Protein AF-A0A9P7FTG5-F1 (afdb_monomer_lite)

Structure (mmCIF, N/CA/C/O backbone):
data_AF-A0A9P7FTG5-F1
#
_entry.id   AF-A0A9P7FTG5-F1
#
loop_
_atom_site.group_PDB
_atom_site.id
_atom_site.type_symbol
_atom_site.label_atom_id
_atom_site.label_alt_id
_atom_site.label_comp_id
_atom_site.label_asym_id
_atom_site.label_entity_id
_atom_site.label_seq_id
_atom_site.pdbx_PDB_ins_code
_atom_site.Cartn_x
_atom_site.Cartn_y
_atom_site.Cartn_z
_atom_site.occupancy
_atom_site.B_iso_or_equiv
_atom_site.auth_seq_id
_atom_site.auth_comp_id
_atom_site.auth_asym_id
_atom_site.auth_atom_id
_atom_site.pdbx_PDB_model_num
ATOM 1 N N . MET A 1 1 ? 43.805 -15.899 -11.183 1.00 50.19 1 MET A N 1
ATOM 2 C CA . MET A 1 1 ? 42.412 -16.311 -10.896 1.00 50.19 1 MET A CA 1
ATOM 3 C C . MET A 1 1 ? 42.323 -16.786 -9.450 1.00 50.19 1 MET A C 1
ATOM 5 O O . MET A 1 1 ? 42.763 -17.887 -9.160 1.00 50.19 1 MET A O 1
ATOM 9 N N . ALA A 1 2 ? 41.828 -15.950 -8.533 1.00 47.34 2 ALA A N 1
ATOM 10 C CA . ALA A 1 2 ? 41.716 -16.282 -7.110 1.00 47.34 2 ALA A CA 1
ATOM 11 C C . ALA A 1 2 ? 40.237 -16.265 -6.695 1.00 47.34 2 ALA A C 1
ATOM 13 O O . ALA A 1 2 ? 39.580 -15.226 -6.742 1.00 47.34 2 ALA A O 1
ATOM 14 N N . ARG A 1 3 ? 39.700 -17.436 -6.341 1.00 54.03 3 ARG A N 1
ATOM 15 C CA . ARG A 1 3 ? 38.320 -17.608 -5.870 1.00 54.03 3 ARG A CA 1
ATOM 16 C C . ARG A 1 3 ? 38.239 -17.219 -4.391 1.00 54.03 3 ARG A C 1
ATOM 18 O O . ARG A 1 3 ? 38.890 -17.838 -3.556 1.00 54.03 3 ARG A O 1
ATOM 25 N N . ARG A 1 4 ? 37.431 -16.204 -4.068 1.00 57.97 4 ARG A N 1
ATOM 26 C CA . ARG A 1 4 ? 37.065 -15.847 -2.686 1.00 57.97 4 ARG A CA 1
ATOM 27 C C . ARG A 1 4 ? 36.055 -16.861 -2.117 1.00 57.97 4 ARG A C 1
ATOM 29 O O . ARG A 1 4 ? 35.096 -17.188 -2.819 1.00 57.97 4 ARG A O 1
ATOM 36 N N . PRO A 1 5 ? 36.208 -17.327 -0.865 1.00 60.03 5 PRO A N 1
ATOM 37 C CA . PRO A 1 5 ? 35.220 -18.185 -0.217 1.00 60.03 5 PRO A CA 1
ATOM 38 C C . PRO A 1 5 ? 34.004 -17.385 0.283 1.00 60.03 5 PRO A C 1
ATOM 40 O O . PRO A 1 5 ? 34.129 -16.264 0.778 1.00 60.03 5 PRO A O 1
ATOM 43 N N . LYS A 1 6 ? 32.813 -17.984 0.144 1.00 53.78 6 LYS A N 1
ATOM 44 C CA . LYS A 1 6 ? 31.526 -17.473 0.638 1.00 53.78 6 LYS A CA 1
ATOM 45 C C . LYS A 1 6 ? 31.436 -17.652 2.159 1.00 53.78 6 LYS A C 1
ATOM 47 O O . LYS A 1 6 ? 31.616 -18.758 2.659 1.00 53.78 6 LYS A O 1
ATOM 52 N N . ALA A 1 7 ? 31.106 -16.580 2.878 1.00 55.72 7 ALA A N 1
ATOM 53 C CA . ALA A 1 7 ? 30.791 -16.633 4.301 1.00 55.72 7 ALA A CA 1
ATOM 54 C C . ALA A 1 7 ? 29.388 -17.230 4.517 1.00 55.72 7 ALA A C 1
ATOM 56 O O . ALA A 1 7 ? 28.393 -16.710 4.009 1.00 55.72 7 ALA A O 1
ATOM 57 N N . ALA A 1 8 ? 29.321 -18.325 5.273 1.00 51.16 8 ALA A N 1
ATOM 58 C CA . ALA A 1 8 ? 28.084 -18.945 5.725 1.00 51.16 8 ALA A CA 1
ATOM 59 C C . ALA A 1 8 ? 27.446 -18.102 6.843 1.00 51.16 8 ALA A C 1
ATOM 61 O O . ALA A 1 8 ? 28.059 -17.849 7.882 1.00 51.16 8 ALA A O 1
ATOM 62 N N . LYS A 1 9 ? 26.203 -17.665 6.630 1.00 56.31 9 LYS A N 1
ATOM 63 C CA . LYS A 1 9 ? 25.402 -16.935 7.617 1.00 56.31 9 LYS A CA 1
ATOM 64 C C . LYS A 1 9 ? 24.766 -17.948 8.574 1.00 56.31 9 LYS A C 1
ATOM 66 O O . LYS A 1 9 ? 23.882 -18.701 8.180 1.00 56.31 9 LYS A O 1
ATOM 71 N N . LYS A 1 10 ? 25.249 -17.980 9.821 1.00 47.25 10 LYS A N 1
ATOM 72 C CA . LYS A 1 10 ? 24.669 -18.755 10.929 1.00 47.25 10 LYS A CA 1
ATOM 73 C C . LYS A 1 10 ? 23.210 -18.339 11.154 1.00 47.25 10 LYS A C 1
ATOM 75 O O . LYS A 1 10 ? 22.937 -17.165 11.396 1.00 47.25 10 LYS A O 1
ATOM 80 N N . ALA A 1 11 ? 22.302 -19.310 11.110 1.00 45.16 11 ALA A N 1
ATOM 81 C CA . ALA A 1 11 ? 20.957 -19.184 11.650 1.00 45.16 11 ALA A CA 1
ATOM 82 C C . ALA A 1 11 ? 21.037 -19.259 13.182 1.00 45.16 11 ALA A C 1
ATOM 84 O O . ALA A 1 11 ? 21.539 -20.238 13.733 1.00 45.16 11 ALA A O 1
ATOM 85 N N . ALA A 1 12 ? 20.586 -18.209 13.866 1.00 48.38 12 ALA A N 1
ATOM 86 C CA . ALA A 1 12 ? 20.369 -18.240 15.304 1.00 48.38 12 ALA A CA 1
ATOM 87 C C . ALA A 1 12 ? 18.995 -18.871 15.557 1.00 48.38 12 ALA A C 1
ATOM 89 O O . ALA A 1 12 ? 17.964 -18.268 15.265 1.00 48.38 12 ALA A O 1
ATOM 90 N N . ALA A 1 13 ? 18.999 -20.106 16.052 1.00 46.44 13 ALA A N 1
ATOM 91 C CA . ALA A 1 13 ? 17.826 -20.754 16.612 1.00 46.44 13 ALA A CA 1
ATOM 92 C C . ALA A 1 13 ? 17.512 -20.102 17.966 1.00 46.44 13 ALA A C 1
ATOM 94 O O . ALA A 1 13 ? 18.325 -20.150 18.889 1.00 46.44 13 ALA A O 1
ATOM 95 N N . THR A 1 14 ? 16.347 -19.467 18.081 1.00 44.12 14 THR A N 1
ATOM 96 C CA . THR A 1 14 ? 15.820 -19.002 19.365 1.00 44.12 14 THR A CA 1
ATOM 97 C C . THR A 1 14 ? 15.094 -20.164 20.029 1.00 44.12 14 THR A C 1
ATOM 99 O O . THR A 1 14 ? 13.983 -20.524 19.654 1.00 44.12 14 THR A O 1
ATOM 102 N N . THR A 1 15 ? 15.763 -20.767 21.006 1.00 40.81 15 THR A N 1
ATOM 103 C CA . THR A 1 15 ? 15.208 -21.755 21.929 1.00 40.81 15 THR A CA 1
ATOM 104 C C . THR A 1 15 ? 14.200 -21.070 22.851 1.00 40.81 15 THR A C 1
ATOM 106 O O . THR A 1 15 ? 14.580 -20.298 23.730 1.00 40.81 15 THR A O 1
ATOM 109 N N . THR A 1 16 ? 12.911 -21.343 22.661 1.00 46.81 16 THR A N 1
ATOM 110 C CA . THR A 1 16 ? 11.858 -20.984 23.617 1.00 46.81 16 THR A CA 1
ATOM 111 C C . THR A 1 16 ? 11.959 -21.912 24.826 1.00 46.81 16 THR A C 1
ATOM 113 O O . THR A 1 16 ? 11.689 -23.109 24.732 1.00 46.81 16 THR A O 1
ATOM 116 N N . ALA A 1 17 ? 12.381 -21.363 25.963 1.00 47.44 17 ALA A N 1
ATOM 117 C CA . ALA A 1 17 ? 12.357 -22.047 27.245 1.00 47.44 17 ALA A CA 1
ATOM 118 C C . ALA A 1 17 ? 10.898 -22.285 27.676 1.00 47.44 17 ALA A C 1
ATOM 120 O O . ALA A 1 17 ? 10.122 -21.345 27.826 1.00 47.44 17 ALA A O 1
ATOM 121 N N . SER A 1 18 ? 10.531 -23.556 27.856 1.00 51.91 18 SER A N 1
ATOM 122 C CA . SER A 1 18 ? 9.312 -23.956 28.562 1.00 51.91 18 SER A CA 1
ATOM 123 C C . SER A 1 18 ? 9.523 -23.749 30.057 1.00 51.91 18 SER A C 1
ATOM 125 O O . SER A 1 18 ? 10.182 -24.553 30.718 1.00 51.91 18 SER A O 1
ATOM 127 N N . GLU A 1 19 ? 8.970 -22.666 30.589 1.00 56.75 19 GLU A N 1
ATOM 128 C CA . GLU A 1 19 ? 8.893 -22.434 32.025 1.00 56.75 19 GLU A CA 1
ATOM 129 C C . GLU A 1 19 ? 7.747 -23.277 32.602 1.00 56.75 19 GLU A C 1
ATOM 131 O O . GLU A 1 19 ? 6.565 -23.032 32.365 1.00 56.75 19 GLU A O 1
ATOM 136 N N . LYS A 1 20 ? 8.116 -24.345 33.320 1.00 55.62 20 LYS A N 1
ATOM 137 C CA . LYS A 1 20 ? 7.197 -25.165 34.115 1.00 55.62 20 LYS A CA 1
ATOM 138 C C . LYS A 1 20 ? 6.632 -24.313 35.254 1.00 55.62 20 LYS A C 1
ATOM 140 O O . LYS A 1 20 ? 7.313 -24.090 36.252 1.00 55.62 20 LYS A O 1
ATOM 145 N N . LEU A 1 21 ? 5.369 -23.911 35.132 1.00 52.09 21 LEU A N 1
ATOM 146 C CA . LEU A 1 21 ? 4.575 -23.388 36.242 1.00 52.09 21 LEU A CA 1
ATOM 147 C C . LEU A 1 21 ? 4.398 -24.482 37.305 1.00 52.09 21 LEU A C 1
ATOM 149 O O . LEU A 1 21 ? 3.667 -25.457 37.128 1.00 52.09 21 LEU A O 1
ATOM 153 N N . LYS A 1 22 ? 5.114 -24.315 38.417 1.00 59.16 22 LYS A N 1
ATOM 154 C CA . LYS A 1 22 ? 4.933 -25.064 39.658 1.00 59.16 22 LYS A CA 1
ATOM 155 C C . LYS A 1 22 ? 3.663 -24.535 40.331 1.00 59.16 22 LYS A C 1
ATOM 157 O O . LYS A 1 22 ? 3.666 -23.442 40.882 1.00 59.16 22 LYS A O 1
ATOM 162 N N . VAL A 1 23 ? 2.579 -25.304 40.256 1.00 54.12 23 VAL A N 1
ATOM 163 C CA . VAL A 1 23 ? 1.335 -25.041 40.991 1.00 54.12 23 VAL A CA 1
ATOM 164 C C . VAL A 1 23 ? 1.586 -25.348 42.469 1.00 54.12 23 VAL A C 1
ATOM 166 O O . VAL A 1 23 ? 1.569 -26.505 42.883 1.00 54.12 23 VAL A O 1
ATOM 169 N N . THR A 1 24 ? 1.879 -24.322 43.265 1.00 54.03 24 THR A N 1
ATOM 170 C CA . THR A 1 24 ? 1.806 -24.383 44.730 1.00 54.03 24 THR A CA 1
ATOM 171 C C . THR A 1 24 ? 0.414 -23.936 45.152 1.00 54.03 24 THR A C 1
ATOM 173 O O . THR A 1 24 ? 0.057 -22.767 45.029 1.00 54.03 24 THR A O 1
ATOM 176 N N . SER A 1 25 ? -0.387 -24.906 45.588 1.00 51.91 25 SER A N 1
ATOM 177 C CA . SER A 1 25 ? -1.700 -24.698 46.191 1.00 51.91 25 SER A CA 1
ATOM 178 C C . SER A 1 25 ? -1.525 -24.248 47.640 1.00 51.91 25 SER A C 1
ATOM 180 O O . SER A 1 25 ? -1.560 -25.076 48.546 1.00 51.91 25 SER A O 1
ATOM 182 N N . ASP A 1 26 ? -1.371 -22.945 47.850 1.00 54.16 26 ASP A N 1
ATOM 183 C CA . ASP A 1 26 ? -1.678 -22.317 49.133 1.00 54.16 26 ASP A CA 1
ATOM 184 C C . ASP A 1 26 ? -3.101 -21.759 49.040 1.00 54.16 26 ASP A C 1
ATOM 186 O O . ASP A 1 26 ? -3.382 -20.874 48.235 1.00 54.16 26 ASP A O 1
ATOM 190 N N . HIS A 1 27 ? -4.022 -22.341 49.808 1.00 57.03 27 HIS A N 1
ATOM 191 C CA . HIS A 1 27 ? -5.381 -21.831 49.991 1.00 57.03 27 HIS A CA 1
ATOM 192 C C . HIS A 1 27 ? -5.356 -20.713 51.046 1.00 57.03 27 HIS A C 1
ATOM 194 O O . HIS A 1 27 ? -5.205 -21.021 52.231 1.00 57.03 27 HIS A O 1
ATOM 200 N N . PRO A 1 28 ? -5.534 -19.430 50.683 1.00 62.34 28 PRO A N 1
ATOM 201 C CA . PRO A 1 28 ? -5.902 -18.417 51.657 1.00 62.34 28 PRO A CA 1
ATOM 202 C C . PRO A 1 28 ? -7.378 -18.572 52.043 1.00 62.34 28 PRO A C 1
ATOM 204 O O . PRO A 1 28 ? -8.230 -18.926 51.226 1.00 62.34 28 PRO A O 1
ATOM 207 N N . ALA A 1 29 ? -7.655 -18.311 53.319 1.00 64.69 29 ALA A N 1
ATOM 208 C CA . ALA A 1 29 ? -8.978 -18.327 53.923 1.00 64.69 29 ALA A CA 1
ATOM 209 C C . ALA A 1 29 ? -10.008 -17.534 53.099 1.00 64.69 29 ALA A C 1
ATOM 211 O O . ALA A 1 29 ? -9.716 -16.456 52.585 1.00 64.69 29 ALA A O 1
ATOM 212 N N . THR A 1 30 ? -11.222 -18.081 53.018 1.00 59.22 30 THR A N 1
ATOM 213 C CA . THR A 1 30 ? -12.405 -17.481 52.391 1.00 59.22 30 THR A CA 1
ATOM 214 C C . THR A 1 30 ? -12.605 -16.029 52.842 1.00 59.22 30 THR A C 1
ATOM 216 O O . THR A 1 30 ? -12.903 -15.815 54.022 1.00 59.22 30 THR A O 1
ATOM 219 N N . PRO A 1 31 ? -12.481 -15.033 51.944 1.00 66.19 31 PRO A N 1
ATOM 220 C CA . PRO A 1 31 ? -12.933 -13.684 52.233 1.00 66.19 31 PRO A CA 1
ATOM 221 C C . PRO A 1 31 ? -14.463 -13.672 52.308 1.00 66.19 31 PRO A C 1
ATOM 223 O O . PRO A 1 31 ? -15.153 -14.335 51.532 1.00 66.19 31 PRO A O 1
ATOM 226 N N . VAL A 1 32 ? -14.978 -12.930 53.285 1.00 63.31 32 VAL A N 1
ATOM 227 C CA . VAL A 1 32 ? -16.403 -12.663 53.489 1.00 63.31 32 VAL A CA 1
ATOM 228 C C . VAL A 1 32 ? -16.973 -12.085 52.193 1.00 63.31 32 VAL A C 1
ATOM 230 O O . VAL A 1 32 ? -16.504 -11.057 51.711 1.00 63.31 32 VAL A O 1
ATOM 233 N N . VAL A 1 33 ? -17.944 -12.787 51.608 1.00 62.38 33 VAL A N 1
ATOM 234 C CA . VAL A 1 33 ? -18.644 -12.375 50.388 1.00 62.38 33 VAL A CA 1
ATOM 235 C C . VAL A 1 33 ? -19.523 -11.180 50.743 1.00 62.38 33 VAL A C 1
ATOM 237 O O . VAL A 1 33 ? -20.633 -11.330 51.246 1.00 62.38 33 VAL A O 1
ATOM 240 N N . GLU A 1 34 ? -18.990 -9.982 50.535 1.00 68.12 34 GLU A N 1
ATOM 241 C CA . GLU A 1 34 ? -19.774 -8.757 50.483 1.00 68.12 34 GLU A CA 1
ATOM 242 C C . GLU A 1 34 ? -20.661 -8.845 49.234 1.00 68.12 34 GLU A C 1
ATOM 244 O O . GLU A 1 34 ? -20.169 -8.891 48.104 1.00 68.12 34 GLU A O 1
ATOM 249 N N . THR A 1 35 ? -21.973 -8.981 49.440 1.00 67.81 35 THR A N 1
ATOM 250 C CA . THR A 1 35 ? -22.980 -9.057 48.374 1.00 67.81 35 THR A CA 1
ATOM 251 C C . THR A 1 35 ? -23.068 -7.702 47.674 1.00 67.81 35 THR A C 1
ATOM 253 O O . THR A 1 35 ? -23.926 -6.881 47.984 1.00 67.81 35 THR A O 1
ATOM 256 N N . VAL A 1 36 ? -22.142 -7.449 46.750 1.00 73.00 36 VAL A N 1
ATOM 257 C CA . VAL A 1 36 ? -22.192 -6.304 45.842 1.00 73.00 36 VAL A CA 1
ATOM 258 C C . VAL A 1 36 ? -23.260 -6.601 44.792 1.00 73.00 36 VAL A C 1
ATOM 260 O O . VAL A 1 36 ? -23.158 -7.569 44.038 1.00 73.00 36 VAL A O 1
ATOM 263 N N . GLU A 1 37 ? -24.313 -5.789 44.786 1.00 73.00 37 GLU A N 1
ATOM 264 C CA . GLU A 1 37 ? -25.403 -5.838 43.812 1.00 73.00 37 GLU A CA 1
ATOM 265 C C . GLU A 1 37 ? -24.834 -5.789 42.374 1.00 73.00 37 GLU A C 1
ATOM 267 O O . GLU A 1 37 ? -24.000 -4.925 42.077 1.00 73.00 37 GLU A O 1
ATOM 272 N N . PRO A 1 38 ? -25.204 -6.726 41.477 1.00 75.56 38 PRO A N 1
ATOM 273 C CA . PRO A 1 38 ? -24.602 -6.808 40.153 1.00 75.56 38 PRO A CA 1
ATOM 274 C C . PRO A 1 38 ? -25.000 -5.591 39.318 1.00 75.56 38 PRO A C 1
ATOM 276 O O . PRO A 1 38 ? -26.183 -5.299 39.144 1.00 75.56 38 PRO A O 1
ATOM 279 N N . ALA A 1 39 ? -24.000 -4.891 38.779 1.00 77.88 39 ALA A N 1
ATOM 280 C CA . ALA A 1 39 ? -24.226 -3.759 37.892 1.00 77.88 39 ALA A CA 1
ATOM 281 C C . ALA A 1 39 ? -25.156 -4.153 36.722 1.00 77.88 39 ALA A C 1
ATOM 283 O O . ALA A 1 39 ? -25.048 -5.271 36.202 1.00 77.88 39 ALA A O 1
ATOM 284 N N . PRO A 1 40 ? -26.058 -3.254 36.286 1.00 83.94 40 PRO A N 1
ATOM 285 C CA . PRO A 1 40 ? -26.976 -3.539 35.193 1.00 83.94 40 PRO A CA 1
ATOM 286 C C . PRO A 1 40 ? -26.203 -3.889 33.918 1.00 83.94 40 PRO A C 1
ATOM 288 O O . PRO A 1 40 ? -25.212 -3.241 33.572 1.00 83.94 40 PRO A O 1
ATOM 291 N N . ALA A 1 41 ? -26.668 -4.927 33.218 1.00 86.69 41 ALA A N 1
ATOM 292 C CA . ALA A 1 41 ? -26.043 -5.382 31.984 1.00 86.69 41 ALA A CA 1
ATOM 293 C C . ALA A 1 41 ? -26.044 -4.262 30.923 1.00 86.69 41 ALA A C 1
ATOM 295 O O . ALA A 1 41 ? -27.035 -3.534 30.797 1.00 86.69 41 ALA A O 1
ATOM 296 N N . PRO A 1 42 ? -24.962 -4.121 30.139 1.00 86.88 42 PRO A N 1
ATOM 297 C CA . PRO A 1 42 ? -24.889 -3.104 29.104 1.00 86.88 42 PRO A CA 1
ATOM 298 C C . PRO A 1 42 ? -25.938 -3.358 28.019 1.00 86.88 42 PRO A C 1
ATOM 300 O O . PRO A 1 42 ? -26.159 -4.484 27.571 1.00 86.88 42 PRO A O 1
ATOM 303 N N . THR A 1 43 ? -26.572 -2.283 27.569 1.00 93.44 43 THR A N 1
ATOM 304 C CA . THR A 1 43 ? -27.518 -2.315 26.449 1.00 93.44 43 THR A CA 1
ATOM 305 C C . THR A 1 43 ? -26.792 -2.530 25.117 1.00 93.44 43 THR A C 1
ATOM 307 O O . THR A 1 43 ? -25.616 -2.193 24.965 1.00 93.44 43 THR A O 1
ATOM 310 N N . ALA A 1 44 ? -27.502 -3.034 24.102 1.00 92.56 44 ALA A N 1
ATOM 311 C CA . ALA A 1 44 ? -26.933 -3.248 22.767 1.00 92.56 44 ALA A CA 1
ATOM 312 C C . ALA A 1 44 ? -26.344 -1.962 22.150 1.00 92.56 44 ALA A C 1
ATOM 314 O O . ALA A 1 44 ? -25.288 -2.003 21.523 1.00 92.56 44 ALA A O 1
ATOM 315 N N . ALA A 1 45 ? -26.983 -0.809 22.381 1.00 93.00 45 ALA A N 1
ATOM 316 C CA . ALA A 1 45 ? -26.484 0.487 21.924 1.00 93.00 45 ALA A CA 1
ATOM 317 C C . ALA A 1 45 ? -25.155 0.873 22.601 1.00 93.00 45 ALA A C 1
ATOM 319 O O . ALA A 1 45 ? -24.247 1.373 21.937 1.00 93.00 45 ALA A O 1
ATOM 320 N N . GLN A 1 46 ? -25.010 0.594 23.902 1.00 91.88 46 GLN A N 1
ATOM 321 C CA . GLN A 1 46 ? -23.760 0.835 24.631 1.00 91.88 46 GLN A CA 1
ATOM 322 C C . GLN A 1 46 ? -22.630 -0.063 24.120 1.00 91.88 46 GLN A C 1
ATOM 324 O O . GLN A 1 46 ? -21.528 0.429 23.887 1.00 91.88 46 GLN A O 1
ATOM 329 N N . LEU A 1 47 ? -22.908 -1.349 23.877 1.00 90.88 47 LEU A N 1
ATOM 330 C CA . LEU A 1 47 ? -21.927 -2.276 23.305 1.00 90.88 47 LEU A CA 1
ATOM 331 C C . LEU A 1 47 ? -21.483 -1.843 21.902 1.00 90.88 47 LEU A C 1
ATOM 333 O O . LEU A 1 47 ? -20.290 -1.866 21.603 1.00 90.88 47 LEU A O 1
ATOM 337 N N . LEU A 1 48 ? -22.420 -1.397 21.059 1.00 88.81 48 LEU A N 1
ATOM 338 C CA . LEU A 1 48 ? -22.105 -0.900 19.720 1.00 88.81 48 LEU A CA 1
ATOM 339 C C . LEU A 1 48 ? -21.224 0.356 19.780 1.00 88.81 48 LEU A C 1
ATOM 341 O O . LEU A 1 48 ? -20.192 0.412 19.114 1.00 88.81 48 LEU A O 1
ATOM 345 N N . SER A 1 49 ? -21.583 1.327 20.624 1.00 89.62 49 SER A N 1
ATOM 346 C CA . SER A 1 49 ? -20.781 2.539 20.828 1.00 89.62 49 SER A CA 1
ATOM 347 C C . SER A 1 49 ? -19.378 2.212 21.350 1.00 89.62 49 SER A C 1
ATOM 349 O O . SER A 1 49 ? -18.398 2.807 20.906 1.00 89.62 49 SER A O 1
ATOM 351 N N . GLN A 1 50 ? -19.255 1.263 22.280 1.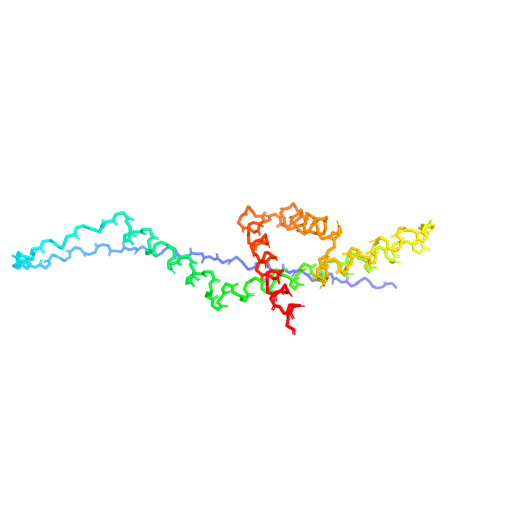00 88.75 50 GLN A N 1
ATOM 352 C CA . GLN A 1 50 ? -17.965 0.859 22.838 1.00 88.75 50 GLN A CA 1
ATOM 353 C C . GLN A 1 50 ? -17.105 0.118 21.801 1.00 88.75 50 GLN A C 1
ATOM 355 O O . GLN A 1 50 ? -15.895 0.340 21.718 1.00 88.75 50 GLN A O 1
ATOM 360 N N . SER A 1 51 ? -17.722 -0.713 20.958 1.00 88.25 51 SER A N 1
ATOM 361 C CA . SER A 1 51 ? -17.054 -1.377 19.834 1.00 88.25 51 SER A CA 1
ATOM 362 C C . SER A 1 51 ? -16.529 -0.372 18.802 1.00 88.25 51 SER A C 1
ATOM 364 O O . SER A 1 51 ? -15.380 -0.477 18.371 1.00 88.25 51 SER A O 1
ATOM 366 N N . GLN A 1 52 ? -17.317 0.649 18.457 1.00 80.69 52 GLN A N 1
ATOM 367 C CA . GLN A 1 52 ? -16.881 1.712 17.546 1.00 80.69 52 GLN A CA 1
ATOM 368 C C . GLN A 1 52 ? -15.704 2.504 18.126 1.00 80.69 52 GLN A C 1
ATOM 370 O O . GLN A 1 52 ? -14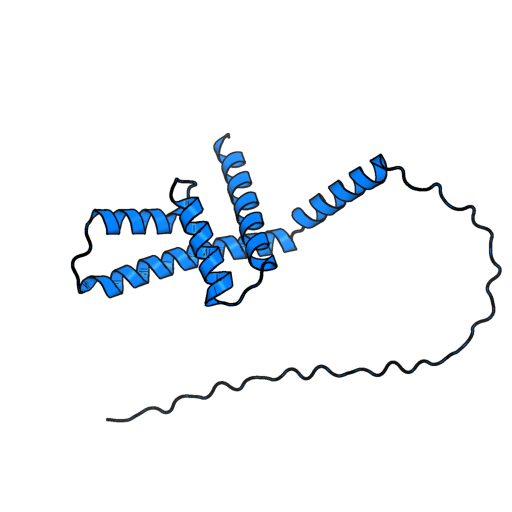.684 2.660 17.461 1.00 80.69 52 GLN A O 1
ATOM 375 N N . GLN A 1 53 ? -15.788 2.924 19.392 1.00 79.88 53 GLN A N 1
ATOM 376 C CA . GLN A 1 53 ? -14.709 3.669 20.050 1.00 79.88 53 GLN A CA 1
ATOM 377 C C . GLN A 1 53 ? -13.409 2.869 20.146 1.00 79.88 53 GLN A C 1
ATOM 379 O O . GLN A 1 53 ? -12.330 3.411 19.918 1.00 79.88 53 GLN A O 1
ATOM 384 N N . THR A 1 54 ? -13.494 1.581 20.479 1.00 82.00 54 THR A N 1
ATOM 385 C CA . THR A 1 54 ? -12.312 0.710 20.562 1.00 82.00 54 THR A CA 1
ATOM 386 C C . THR A 1 54 ? -11.700 0.457 19.188 1.00 82.00 54 THR A C 1
ATOM 388 O O . THR A 1 54 ? -10.475 0.486 19.062 1.00 82.00 54 THR A O 1
ATOM 391 N N . THR A 1 55 ? -12.527 0.297 18.153 1.00 72.50 55 THR A N 1
ATOM 392 C CA . THR A 1 55 ? -12.072 0.177 16.760 1.00 72.50 55 THR A CA 1
ATOM 393 C C . THR A 1 55 ? -11.365 1.451 16.304 1.00 72.50 55 THR A C 1
ATOM 395 O O . THR A 1 55 ? -10.237 1.381 15.815 1.00 72.50 55 THR A O 1
ATOM 398 N N . ASP A 1 56 ? -11.960 2.618 16.549 1.00 71.00 56 ASP A N 1
ATOM 399 C CA . ASP A 1 56 ? -11.375 3.917 16.220 1.00 71.00 56 ASP A CA 1
ATOM 400 C C . ASP A 1 56 ? -10.079 4.178 16.984 1.00 71.00 56 ASP A C 1
ATOM 402 O O . ASP A 1 56 ? -9.099 4.649 16.406 1.00 71.00 56 ASP A O 1
ATOM 406 N N . ALA A 1 57 ? -10.044 3.864 18.280 1.00 74.88 57 ALA A N 1
ATOM 407 C CA . ALA A 1 57 ? -8.852 4.014 19.105 1.00 74.88 57 ALA A CA 1
ATOM 408 C C . ALA A 1 57 ? -7.720 3.099 18.620 1.00 74.88 57 ALA A C 1
ATOM 410 O O . ALA A 1 57 ? -6.569 3.532 18.535 1.00 74.88 57 ALA A O 1
ATOM 411 N N . TRP A 1 58 ? -8.038 1.854 18.254 1.00 73.62 58 TRP A N 1
ATOM 412 C CA . TRP A 1 58 ? -7.071 0.902 17.708 1.00 73.62 58 TRP A CA 1
ATOM 413 C C . TRP A 1 58 ? -6.556 1.335 16.329 1.00 73.62 58 TRP A C 1
ATOM 415 O O . TRP A 1 58 ? -5.348 1.294 16.072 1.00 73.62 58 TRP A O 1
ATOM 425 N N . TYR A 1 59 ? -7.452 1.826 15.471 1.00 63.75 59 TYR A N 1
ATOM 426 C CA . TYR A 1 59 ? -7.124 2.337 14.142 1.00 63.75 59 TYR A CA 1
ATOM 427 C C . TYR A 1 59 ? -6.259 3.604 14.214 1.00 63.75 59 TYR A C 1
ATOM 429 O O . TYR A 1 59 ? -5.251 3.725 13.518 1.00 63.75 59 TYR A O 1
ATOM 437 N N . LYS A 1 60 ? -6.588 4.530 15.123 1.00 68.50 60 LYS A N 1
ATOM 438 C CA . LYS A 1 60 ? -5.868 5.801 15.317 1.00 68.50 60 LYS A CA 1
ATOM 439 C C . LYS A 1 60 ? -4.609 5.665 16.174 1.00 68.50 60 LYS A C 1
ATOM 441 O O . LYS A 1 60 ? -3.852 6.638 16.276 1.00 68.50 60 LYS A O 1
ATOM 446 N N . ALA A 1 61 ? -4.351 4.496 16.761 1.00 77.31 61 ALA A N 1
ATOM 447 C CA . ALA A 1 61 ? -3.183 4.268 17.599 1.00 77.31 61 ALA A CA 1
ATOM 448 C C . ALA A 1 61 ? -1.881 4.581 16.839 1.00 77.31 61 ALA A C 1
ATOM 450 O O . ALA A 1 61 ? -1.667 4.161 15.699 1.00 77.31 61 ALA A O 1
ATOM 451 N N . VAL A 1 62 ? -0.960 5.288 17.501 1.00 70.56 62 VAL A N 1
ATOM 452 C CA . VAL A 1 62 ? 0.327 5.737 16.926 1.00 70.56 62 VAL A CA 1
ATOM 453 C C . VAL A 1 62 ? 1.129 4.573 16.329 1.00 70.56 62 VAL A C 1
ATOM 455 O O . VAL A 1 62 ? 1.772 4.708 15.286 1.00 70.56 62 VAL A O 1
ATOM 458 N N . ARG A 1 63 ? 1.059 3.396 16.963 1.00 72.25 63 ARG A N 1
ATOM 459 C CA . ARG A 1 63 ? 1.719 2.173 16.491 1.00 72.25 63 ARG A CA 1
ATOM 460 C C . ARG A 1 63 ? 1.141 1.678 15.161 1.00 72.25 63 ARG A C 1
ATOM 462 O O . ARG A 1 63 ? 1.918 1.305 14.282 1.00 72.25 63 ARG A O 1
ATOM 469 N N . THR A 1 64 ? -0.179 1.711 15.001 1.00 77.00 64 THR A N 1
ATOM 470 C CA . THR A 1 64 ? -0.881 1.328 13.767 1.00 77.00 64 THR A CA 1
ATOM 471 C C . THR A 1 64 ? -0.520 2.285 12.634 1.00 77.00 64 THR A C 1
ATOM 473 O O . THR A 1 64 ? -0.083 1.835 11.577 1.00 77.00 64 THR A O 1
ATOM 476 N N . LYS A 1 65 ? -0.516 3.600 12.902 1.00 78.81 65 LYS A N 1
ATOM 477 C CA . LYS A 1 65 ? -0.064 4.629 11.945 1.00 78.81 65 LYS A CA 1
ATOM 478 C C . LYS A 1 65 ? 1.367 4.391 11.453 1.00 78.81 65 LYS A C 1
ATOM 480 O O . LYS A 1 65 ? 1.637 4.490 10.258 1.00 78.81 65 LYS A O 1
ATOM 485 N N . LYS A 1 66 ? 2.290 4.024 12.353 1.00 85.50 66 LYS A N 1
ATOM 486 C CA . LYS A 1 66 ? 3.671 3.667 11.977 1.00 85.50 66 LYS A CA 1
ATOM 487 C C . LYS A 1 66 ? 3.718 2.411 11.099 1.00 85.50 66 LYS A C 1
ATOM 489 O O . LYS A 1 66 ? 4.481 2.374 10.137 1.00 85.50 66 LYS A O 1
ATOM 494 N N . GLY A 1 67 ? 2.913 1.397 11.419 1.00 86.56 67 GLY A N 1
ATOM 495 C CA . GLY A 1 67 ? 2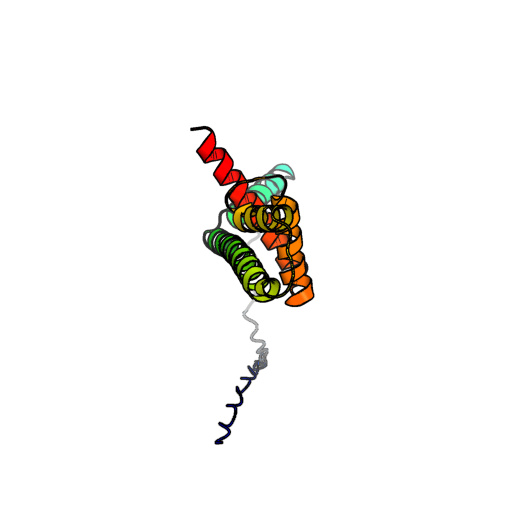.781 0.182 10.611 1.00 86.56 67 GLY A CA 1
ATOM 496 C C . GLY A 1 67 ? 2.267 0.474 9.199 1.00 86.56 67 GLY A C 1
ATOM 497 O O . GLY A 1 67 ? 2.871 0.030 8.226 1.00 86.56 67 GLY A O 1
ATOM 498 N N . TYR A 1 68 ? 1.220 1.289 9.081 1.00 91.75 68 TYR A N 1
ATOM 499 C CA . TYR A 1 68 ? 0.642 1.683 7.794 1.00 91.75 68 TYR A CA 1
ATOM 500 C C . TYR A 1 68 ? 1.626 2.485 6.947 1.00 91.75 68 TYR A C 1
ATOM 502 O O . TYR A 1 68 ? 1.864 2.145 5.788 1.00 91.75 68 TYR A O 1
ATOM 510 N N . ALA A 1 69 ? 2.306 3.464 7.550 1.00 88.88 69 ALA A N 1
ATOM 511 C CA . ALA A 1 69 ? 3.355 4.217 6.870 1.00 88.88 69 ALA A CA 1
ATOM 512 C C . ALA A 1 69 ? 4.473 3.303 6.336 1.00 88.88 69 ALA A C 1
ATOM 514 O O . ALA A 1 69 ? 5.016 3.554 5.260 1.00 88.88 69 ALA A O 1
ATOM 515 N N . ASN A 1 70 ? 4.814 2.228 7.055 1.00 93.56 70 ASN A N 1
ATOM 516 C CA . ASN A 1 70 ? 5.796 1.254 6.584 1.00 93.56 70 ASN A CA 1
ATOM 517 C C . ASN A 1 70 ? 5.287 0.442 5.386 1.00 93.56 70 ASN A C 1
ATOM 519 O O . ASN A 1 70 ? 6.068 0.220 4.461 1.00 93.56 70 ASN A O 1
ATOM 523 N N . TYR A 1 71 ? 4.012 0.034 5.364 1.00 94.75 71 TYR A N 1
ATOM 524 C CA . TYR A 1 71 ? 3.432 -0.644 4.199 1.00 94.75 71 TYR A CA 1
ATOM 525 C C . TYR A 1 71 ? 3.496 0.242 2.956 1.00 94.75 71 TYR A C 1
ATOM 527 O O . TYR A 1 71 ? 4.046 -0.194 1.945 1.00 94.75 71 TYR A O 1
ATOM 535 N N . VAL A 1 72 ? 3.065 1.503 3.062 1.00 94.44 72 VAL A N 1
ATOM 536 C CA . VAL A 1 72 ? 3.107 2.464 1.949 1.00 94.44 72 VAL A CA 1
ATOM 537 C C . VAL A 1 72 ? 4.540 2.694 1.464 1.00 94.44 72 VAL A C 1
ATOM 539 O O . VAL A 1 72 ? 4.821 2.563 0.274 1.00 94.44 72 VAL A O 1
ATOM 542 N N . LYS A 1 73 ? 5.487 2.953 2.379 1.00 94.81 73 LYS A N 1
ATOM 543 C CA . LYS A 1 73 ? 6.911 3.119 2.034 1.00 94.81 73 LYS A CA 1
ATOM 544 C C . LYS A 1 73 ? 7.486 1.885 1.342 1.00 94.81 73 LYS A C 1
ATOM 546 O O . LYS A 1 73 ? 8.207 2.017 0.357 1.00 94.81 73 LYS A O 1
ATOM 551 N N . SER A 1 74 ? 7.170 0.692 1.847 1.00 94.75 74 SER A N 1
ATOM 552 C CA . SER A 1 74 ? 7.637 -0.559 1.249 1.00 94.75 74 SER A CA 1
ATOM 553 C C . SER A 1 74 ? 7.042 -0.796 -0.138 1.00 94.75 74 SER A C 1
ATOM 555 O O . SER A 1 74 ? 7.756 -1.266 -1.017 1.00 94.75 74 SER A O 1
ATOM 557 N N . GLY A 1 75 ? 5.779 -0.411 -0.349 1.00 95.12 75 GLY A N 1
ATOM 558 C CA . GLY A 1 75 ? 5.113 -0.478 -1.644 1.00 95.12 75 GLY A CA 1
ATOM 559 C C . GLY A 1 75 ? 5.758 0.443 -2.671 1.00 95.12 75 GLY A C 1
ATOM 560 O O . GLY A 1 75 ? 6.123 -0.012 -3.748 1.00 95.12 75 GLY A O 1
ATOM 561 N N . LYS A 1 76 ? 5.987 1.713 -2.314 1.00 94.94 76 LYS A N 1
ATOM 562 C CA . LYS A 1 76 ? 6.673 2.678 -3.192 1.00 94.94 76 LYS A CA 1
ATOM 563 C C . LYS A 1 76 ? 8.068 2.195 -3.580 1.00 94.94 76 LYS A C 1
ATOM 565 O O . LYS A 1 76 ? 8.430 2.214 -4.751 1.00 94.94 76 LYS A O 1
ATOM 570 N N . LYS A 1 77 ? 8.826 1.702 -2.597 1.00 94.69 77 LYS A N 1
ATOM 571 C CA . LYS A 1 77 ? 10.162 1.152 -2.829 1.00 94.69 77 LYS A CA 1
ATOM 572 C C . LYS A 1 77 ? 10.133 -0.050 -3.780 1.00 94.69 77 LYS A C 1
ATOM 574 O O . LYS A 1 77 ? 10.964 -0.113 -4.676 1.00 94.69 77 LYS A O 1
ATOM 579 N N . LEU A 1 78 ? 9.176 -0.966 -3.610 1.00 94.88 78 LEU A N 1
ATOM 580 C CA . LEU A 1 78 ? 9.024 -2.131 -4.486 1.00 94.88 78 LEU A CA 1
ATOM 581 C C . LEU A 1 78 ? 8.829 -1.716 -5.950 1.00 94.88 78 LEU A C 1
ATOM 583 O O . LEU A 1 78 ? 9.508 -2.248 -6.821 1.00 94.88 78 LEU A O 1
ATOM 587 N N . LEU A 1 79 ? 7.929 -0.766 -6.219 1.00 93.56 79 LEU A N 1
ATOM 588 C CA . LEU A 1 79 ? 7.639 -0.319 -7.586 1.00 93.56 79 LEU A CA 1
ATOM 589 C C . LEU A 1 79 ? 8.840 0.390 -8.224 1.00 93.56 79 LEU A C 1
ATOM 591 O O . LEU A 1 79 ? 9.143 0.162 -9.391 1.00 93.56 79 LEU A O 1
ATOM 595 N N . GLN A 1 80 ? 9.574 1.189 -7.445 1.00 91.19 80 GLN A N 1
ATOM 596 C CA . GLN A 1 80 ? 10.813 1.822 -7.901 1.00 91.19 80 GLN A CA 1
ATOM 597 C C . GLN A 1 80 ? 11.901 0.794 -8.237 1.00 91.19 80 GLN A C 1
ATOM 599 O O . GLN A 1 80 ? 12.540 0.900 -9.281 1.00 91.19 80 GLN A O 1
ATOM 604 N N . GLU A 1 81 ? 12.104 -0.210 -7.378 1.00 91.12 81 GLU A N 1
ATOM 605 C CA . GLU A 1 81 ? 13.063 -1.294 -7.623 1.00 91.12 81 GLU A CA 1
ATOM 606 C C . GLU A 1 81 ? 12.664 -2.134 -8.840 1.00 91.12 81 GLU A C 1
ATOM 608 O O . GLU A 1 81 ? 13.524 -2.501 -9.641 1.00 91.12 81 GLU A O 1
ATOM 613 N N . TRP A 1 82 ? 11.369 -2.403 -9.011 1.00 88.75 82 TRP A N 1
ATOM 614 C CA . TRP A 1 82 ? 10.864 -3.147 -10.160 1.00 88.75 82 TRP A CA 1
ATOM 615 C C . TRP A 1 82 ? 11.094 -2.395 -11.474 1.00 88.75 82 TRP A C 1
ATOM 617 O O . TRP A 1 82 ? 11.646 -2.969 -12.412 1.00 88.75 82 TRP A O 1
ATOM 627 N N . ASN A 1 83 ? 10.788 -1.096 -11.510 1.00 87.00 83 ASN A N 1
ATOM 628 C CA . ASN A 1 83 ? 11.067 -0.246 -12.667 1.00 87.00 83 ASN A CA 1
ATOM 629 C C . ASN A 1 83 ? 12.560 -0.131 -12.974 1.00 87.00 83 ASN A C 1
ATOM 631 O O . ASN A 1 83 ? 12.957 -0.171 -14.138 1.00 87.00 83 ASN A O 1
ATOM 635 N N . ALA A 1 84 ? 13.399 0.003 -11.944 1.00 86.38 84 ALA A N 1
ATOM 636 C CA . ALA A 1 84 ? 14.844 0.063 -12.125 1.00 86.38 84 ALA A CA 1
ATOM 637 C C . ALA A 1 84 ? 15.394 -1.241 -12.721 1.00 86.38 84 ALA A C 1
ATOM 639 O O . ALA A 1 84 ? 16.243 -1.187 -13.607 1.00 86.38 84 ALA A O 1
ATOM 640 N N . LYS A 1 85 ? 14.885 -2.395 -12.272 1.00 84.38 85 LYS A N 1
ATOM 641 C CA . LYS A 1 85 ? 15.312 -3.708 -12.764 1.00 84.38 85 LYS A CA 1
ATOM 642 C C . LYS A 1 85 ? 14.925 -3.943 -14.228 1.00 84.38 85 LYS A C 1
ATOM 644 O O . LYS A 1 85 ? 15.752 -4.413 -14.999 1.00 84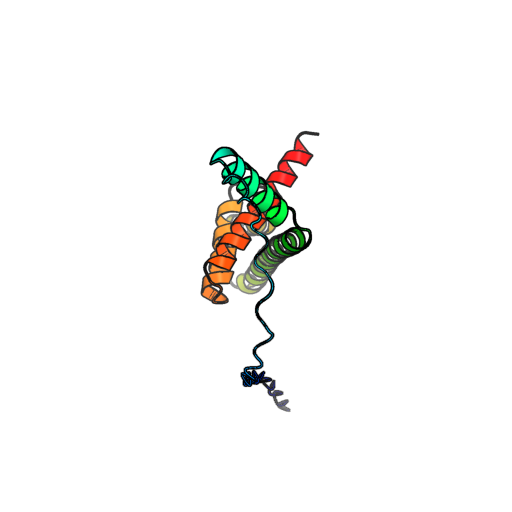.38 85 LYS A O 1
ATOM 649 N N . GLN A 1 86 ? 13.712 -3.567 -14.631 1.00 76.75 86 GLN A N 1
ATOM 650 C CA . GLN A 1 86 ? 13.300 -3.709 -16.034 1.00 76.75 86 GLN A CA 1
ATOM 651 C C . GLN A 1 86 ? 14.155 -2.844 -16.965 1.00 76.75 86 GLN A C 1
ATOM 653 O O . GLN A 1 86 ? 14.594 -3.308 -18.007 1.00 76.75 86 GLN A O 1
ATOM 658 N N . ARG A 1 87 ? 14.515 -1.621 -16.550 1.00 73.00 87 ARG A N 1
ATOM 659 C CA . ARG A 1 87 ? 15.418 -0.764 -17.338 1.00 73.00 87 ARG A CA 1
ATOM 660 C C . ARG A 1 87 ? 16.811 -1.353 -17.531 1.00 73.00 87 ARG A C 1
ATOM 662 O O . ARG A 1 87 ? 17.449 -1.021 -18.519 1.00 73.00 87 ARG A O 1
ATOM 669 N N . THR A 1 88 ? 17.313 -2.154 -16.590 1.00 72.69 88 THR A N 1
ATOM 670 C CA . THR A 1 88 ? 18.622 -2.805 -16.743 1.00 72.69 88 THR A CA 1
ATOM 671 C C . THR A 1 88 ? 18.554 -4.061 -17.600 1.00 72.69 88 THR A C 1
ATOM 673 O O . THR A 1 88 ? 19.527 -4.353 -18.288 1.00 72.69 88 THR A O 1
ATOM 676 N N . ASP A 1 89 ? 17.426 -4.773 -17.568 1.00 64.69 89 ASP A N 1
ATOM 677 C CA . ASP A 1 89 ? 17.232 -6.021 -18.311 1.00 64.69 89 ASP A CA 1
ATOM 678 C C . ASP A 1 89 ? 16.819 -5.749 -19.783 1.00 64.69 89 ASP A C 1
ATOM 680 O O . ASP A 1 89 ? 17.163 -6.524 -20.668 1.00 64.69 89 ASP A O 1
ATOM 684 N N . GLU A 1 90 ? 16.166 -4.615 -20.075 1.00 59.12 90 GLU A N 1
ATOM 685 C CA . GLU A 1 90 ? 15.660 -4.244 -21.415 1.00 59.12 90 GLU A CA 1
ATOM 686 C C . GLU A 1 90 ? 16.649 -3.483 -22.314 1.00 59.12 90 GLU A C 1
ATOM 688 O O . GLU A 1 90 ? 16.335 -3.213 -23.472 1.00 59.12 90 GLU A O 1
ATOM 693 N N . VAL A 1 91 ? 17.860 -3.159 -21.840 1.00 56.22 91 VAL A N 1
ATOM 694 C CA . VAL A 1 91 ? 18.910 -2.579 -22.714 1.00 56.22 91 VAL A CA 1
ATOM 695 C C . VAL A 1 91 ? 19.295 -3.550 -23.849 1.00 56.22 91 VAL A C 1
ATOM 697 O O . VAL A 1 91 ? 19.927 -3.132 -24.815 1.00 56.22 91 VAL A O 1
ATOM 700 N N . ASP A 1 92 ? 18.881 -4.819 -23.762 1.00 53.41 92 ASP A N 1
ATOM 701 C CA . ASP A 1 92 ? 19.203 -5.868 -24.731 1.00 53.41 92 ASP A CA 1
ATOM 702 C C . ASP A 1 92 ? 18.092 -6.137 -25.775 1.00 53.41 92 ASP A C 1
ATOM 704 O O . ASP A 1 92 ? 18.405 -6.594 -26.870 1.00 53.41 92 ASP A O 1
ATOM 708 N N . GLU A 1 93 ? 16.812 -5.806 -25.526 1.00 56.91 93 GLU A N 1
ATOM 709 C CA . GLU A 1 93 ? 15.716 -6.111 -26.471 1.00 56.91 93 GLU A CA 1
ATOM 710 C C . GLU A 1 93 ? 14.567 -5.076 -26.459 1.00 56.91 93 GLU A C 1
ATOM 712 O O . GLU A 1 93 ? 13.613 -5.182 -25.698 1.00 56.91 93 GLU A O 1
ATOM 717 N N . GLY A 1 94 ? 14.633 -4.086 -27.357 1.00 59.31 94 GLY A N 1
ATOM 718 C CA . GLY A 1 94 ? 13.482 -3.573 -28.126 1.00 59.31 94 GLY A CA 1
ATOM 719 C C . GLY A 1 94 ? 12.181 -3.141 -27.426 1.00 59.31 94 GLY A C 1
ATOM 720 O O . GLY A 1 94 ? 11.144 -3.175 -28.087 1.00 59.31 94 GLY A O 1
ATOM 721 N N . ALA A 1 95 ? 12.185 -2.739 -26.153 1.00 64.38 95 ALA A N 1
ATOM 722 C CA . ALA A 1 95 ? 10.962 -2.287 -25.485 1.00 64.38 95 ALA A CA 1
ATOM 723 C C . ALA A 1 95 ? 10.345 -1.056 -26.184 1.00 64.38 95 ALA A C 1
ATOM 725 O O . ALA A 1 95 ? 11.032 -0.066 -26.449 1.00 64.38 95 ALA A O 1
ATOM 726 N N . SER A 1 96 ? 9.039 -1.113 -26.466 1.00 75.75 96 SER A N 1
ATOM 727 C CA . SER A 1 96 ? 8.284 -0.007 -27.076 1.00 75.75 96 SER A CA 1
ATOM 728 C C . SER A 1 96 ? 8.223 1.208 -26.136 1.00 75.75 96 SER A C 1
ATOM 730 O O . SER A 1 96 ? 8.159 1.056 -24.912 1.00 75.75 96 SER A O 1
ATOM 732 N N . GLU A 1 97 ? 8.194 2.426 -26.694 1.00 76.81 97 GLU A N 1
ATOM 733 C CA . GLU A 1 97 ? 8.031 3.675 -2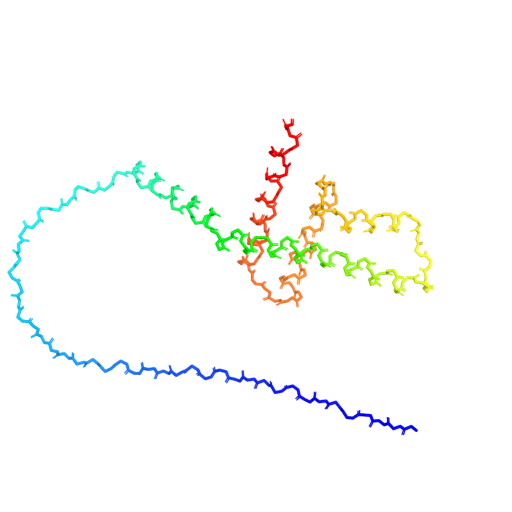5.925 1.00 76.81 97 GLU A CA 1
ATOM 734 C C . GLU A 1 97 ? 6.749 3.674 -25.069 1.00 76.81 97 GLU A C 1
ATOM 736 O O . GLU A 1 97 ? 6.727 4.226 -23.964 1.00 76.81 97 GLU A O 1
ATOM 741 N N . GLU A 1 98 ? 5.696 3.000 -25.540 1.00 80.44 98 GLU A N 1
ATOM 742 C CA . GLU A 1 98 ? 4.430 2.843 -24.815 1.00 80.44 98 GLU A CA 1
ATOM 743 C C . GLU A 1 98 ? 4.614 2.039 -23.518 1.00 80.44 98 GLU A C 1
ATOM 745 O O . GLU A 1 98 ? 4.147 2.451 -22.455 1.00 80.44 98 GLU A O 1
ATOM 750 N N . GLU A 1 99 ? 5.379 0.945 -23.564 1.00 78.50 99 GLU A N 1
ATOM 751 C CA . GLU A 1 99 ? 5.662 0.124 -22.381 1.00 78.50 99 GLU A CA 1
ATOM 752 C C . GLU A 1 99 ? 6.559 0.865 -21.382 1.00 78.50 99 GLU A C 1
ATOM 754 O O . GLU A 1 99 ? 6.380 0.759 -20.169 1.00 78.50 99 GLU A O 1
ATOM 759 N N . ALA A 1 100 ? 7.517 1.659 -21.871 1.00 77.75 100 ALA A N 1
ATOM 760 C CA . ALA A 1 100 ? 8.370 2.479 -21.011 1.00 77.75 100 ALA A CA 1
ATOM 761 C C . ALA A 1 100 ? 7.565 3.540 -20.240 1.00 77.75 100 ALA A C 1
ATOM 763 O O . ALA A 1 100 ? 7.856 3.830 -19.068 1.00 77.75 100 ALA A O 1
ATOM 764 N N . THR A 1 101 ? 6.537 4.088 -20.891 1.00 80.94 101 THR A N 1
ATOM 765 C CA . THR A 1 101 ? 5.622 5.073 -20.311 1.00 80.94 101 THR A CA 1
ATOM 766 C C . THR A 1 101 ? 4.734 4.413 -19.260 1.00 80.94 101 THR A C 1
ATOM 768 O O . THR A 1 101 ? 4.742 4.841 -18.105 1.00 80.94 101 THR A O 1
ATOM 771 N N . GLU A 1 102 ? 4.087 3.294 -19.600 1.00 83.62 102 GLU A N 1
ATOM 772 C CA . GLU A 1 102 ? 3.240 2.542 -18.668 1.00 83.62 102 GLU A CA 1
ATOM 773 C C . GLU A 1 102 ? 4.006 2.088 -17.413 1.00 83.62 102 GLU A C 1
ATOM 775 O O . GLU A 1 102 ? 3.498 2.190 -16.291 1.00 83.62 102 GLU A O 1
ATOM 780 N N . ARG A 1 103 ? 5.260 1.645 -17.564 1.00 80.62 103 ARG A N 1
ATOM 781 C CA . ARG A 1 103 ? 6.124 1.296 -16.424 1.00 80.62 103 ARG A CA 1
ATOM 782 C C . ARG A 1 103 ? 6.361 2.490 -15.507 1.00 80.62 103 ARG A C 1
ATOM 784 O O . ARG A 1 103 ? 6.274 2.370 -14.283 1.00 80.62 103 ARG A O 1
ATOM 791 N N . THR A 1 104 ? 6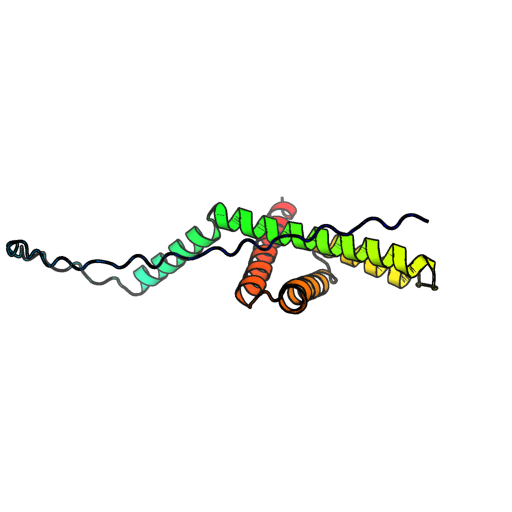.660 3.651 -16.081 1.00 84.44 104 THR A N 1
ATOM 792 C CA . THR A 1 104 ? 6.926 4.866 -15.302 1.00 84.44 104 THR A CA 1
ATOM 793 C C . THR A 1 104 ? 5.684 5.285 -14.515 1.00 84.44 104 THR A C 1
ATOM 795 O O . THR A 1 104 ? 5.784 5.495 -13.305 1.00 84.44 104 THR A O 1
ATOM 798 N N . GLU A 1 105 ? 4.510 5.271 -15.150 1.00 88.62 105 GLU A N 1
ATOM 799 C CA . GLU A 1 105 ? 3.222 5.536 -14.495 1.00 88.62 105 GLU A CA 1
ATOM 800 C C . GLU A 1 105 ? 2.948 4.564 -13.342 1.00 88.62 105 GLU A C 1
ATOM 802 O O . GLU A 1 105 ? 2.521 4.966 -12.257 1.00 88.62 105 GLU A O 1
ATOM 807 N N . LEU A 1 106 ? 3.250 3.277 -13.536 1.00 89.06 106 LEU A N 1
ATOM 808 C CA . LEU A 1 106 ? 3.082 2.270 -12.495 1.00 89.06 106 LEU A CA 1
ATOM 809 C C . LEU A 1 106 ? 4.035 2.499 -11.312 1.00 89.06 106 LEU A C 1
ATOM 811 O O . LEU A 1 106 ? 3.656 2.255 -10.171 1.00 89.06 106 LEU A O 1
ATOM 815 N N . GLY A 1 107 ? 5.237 3.028 -11.557 1.00 88.81 107 GLY A N 1
ATOM 816 C CA . GLY A 1 107 ? 6.205 3.418 -10.522 1.00 88.81 107 GLY A CA 1
ATOM 817 C C . GLY A 1 107 ? 5.714 4.519 -9.590 1.00 88.81 107 GLY A C 1
ATOM 818 O O . GLY A 1 107 ? 6.080 4.564 -8.412 1.00 88.81 107 GLY A O 1
ATOM 819 N N . GLU A 1 108 ? 4.869 5.396 -10.121 1.00 89.56 108 GLU A N 1
ATOM 820 C CA . GLU A 1 108 ? 4.320 6.556 -9.426 1.00 89.56 108 GLU A CA 1
ATOM 821 C C . GLU A 1 108 ? 2.885 6.337 -8.932 1.00 89.56 108 GLU A C 1
ATOM 823 O O . GLU A 1 108 ? 2.341 7.195 -8.238 1.00 89.56 108 GLU A O 1
ATOM 828 N N . ALA A 1 109 ? 2.304 5.158 -9.175 1.00 93.62 109 ALA A N 1
ATOM 829 C CA . ALA A 1 109 ? 0.903 4.826 -8.895 1.00 93.62 109 ALA A CA 1
ATOM 830 C C . ALA A 1 109 ? 0.479 4.917 -7.413 1.00 93.62 109 ALA A C 1
ATOM 832 O O . ALA A 1 109 ? -0.705 4.816 -7.094 1.00 93.62 109 ALA A O 1
ATOM 833 N N . PHE A 1 110 ? 1.427 5.071 -6.484 1.00 93.88 110 PHE A N 1
ATOM 834 C CA . PHE A 1 110 ? 1.162 5.306 -5.056 1.00 93.88 110 PHE A CA 1
ATOM 835 C C . PHE A 1 110 ? 1.419 6.753 -4.612 1.00 93.88 110 PHE A C 1
ATOM 837 O O . PHE A 1 110 ? 1.230 7.077 -3.439 1.00 93.88 110 PHE A O 1
ATOM 844 N N . ASN A 1 111 ? 1.910 7.617 -5.498 1.00 89.94 111 ASN A N 1
ATOM 845 C CA . ASN A 1 111 ? 2.058 9.048 -5.235 1.00 89.94 111 ASN A CA 1
ATOM 846 C C . ASN A 1 111 ? 0.785 9.805 -5.609 1.00 89.94 111 ASN A C 1
ATOM 848 O O . ASN A 1 111 ? 0.394 10.702 -4.869 1.00 89.94 111 ASN A O 1
ATOM 852 N N . VAL A 1 112 ? 0.145 9.403 -6.708 1.00 87.88 112 VAL A N 1
ATOM 853 C CA . VAL A 1 112 ? -1.110 9.963 -7.216 1.00 87.88 112 VAL A CA 1
ATOM 854 C C . VAL A 1 112 ? -2.074 8.810 -7.476 1.00 87.88 112 VAL A C 1
ATOM 856 O O . VAL A 1 112 ? -1.673 7.797 -8.050 1.00 87.88 112 VAL A O 1
ATOM 859 N N . VAL A 1 113 ? -3.322 8.945 -7.022 1.00 89.75 113 VAL A N 1
ATOM 860 C CA . VAL A 1 113 ? -4.374 7.960 -7.310 1.00 89.75 113 VAL A CA 1
ATOM 861 C C . VAL A 1 113 ? -4.699 8.032 -8.799 1.00 89.75 113 VAL A C 1
ATOM 863 O O . VAL A 1 113 ? -5.090 9.081 -9.301 1.00 89.75 113 VAL A O 1
ATOM 866 N N . SER A 1 114 ? -4.509 6.923 -9.506 1.00 91.69 114 SER A N 1
ATOM 867 C CA . SER A 1 114 ? -4.754 6.803 -10.943 1.00 91.69 114 SER A CA 1
ATOM 868 C C . SER A 1 114 ? -5.309 5.421 -11.289 1.00 91.69 114 SER A C 1
ATOM 870 O O . SER A 1 114 ? -5.377 4.525 -10.442 1.00 91.69 114 SER A O 1
ATOM 872 N N . ASP A 1 115 ? -5.629 5.202 -12.564 1.00 93.38 115 ASP A N 1
ATOM 873 C CA . ASP A 1 115 ? -6.087 3.903 -13.076 1.00 93.38 115 ASP A CA 1
ATOM 874 C C . ASP A 1 115 ? -5.059 2.775 -12.872 1.00 93.38 115 ASP A C 1
ATOM 876 O O . ASP A 1 115 ? -5.402 1.590 -12.878 1.00 93.38 115 ASP A O 1
ATOM 880 N N . LYS A 1 116 ? -3.785 3.122 -12.639 1.00 93.56 116 LYS A N 1
ATOM 881 C CA . LYS A 1 116 ? -2.705 2.163 -12.366 1.00 93.56 116 LYS A CA 1
ATOM 882 C C . LYS A 1 116 ? -2.623 1.764 -10.888 1.00 93.56 116 LYS A C 1
ATOM 884 O O . LYS A 1 116 ? -2.070 0.705 -10.575 1.00 93.56 116 LYS A O 1
ATOM 889 N N . THR A 1 117 ? -3.196 2.544 -9.967 1.00 94.81 117 THR A N 1
ATOM 890 C CA . THR A 1 117 ? -3.137 2.289 -8.516 1.00 94.81 117 THR A CA 1
ATOM 891 C C . THR A 1 117 ? -3.698 0.916 -8.114 1.00 94.81 117 THR A C 1
ATOM 893 O O . THR A 1 117 ? -3.020 0.208 -7.358 1.00 94.81 117 THR A O 1
ATOM 896 N N . PRO A 1 118 ? -4.863 0.452 -8.616 1.00 95.62 118 PRO A N 1
ATOM 897 C CA . PRO A 1 118 ? -5.369 -0.884 -8.290 1.00 95.62 118 PRO A CA 1
ATOM 898 C C . PRO A 1 118 ? -4.424 -2.006 -8.736 1.00 95.62 118 PRO A C 1
ATOM 900 O O . PRO A 1 118 ? -4.239 -2.991 -8.017 1.00 95.62 118 PRO A O 1
ATOM 903 N N . THR A 1 119 ? -3.793 -1.853 -9.901 1.00 95.44 119 THR A N 1
ATOM 904 C CA . THR A 1 119 ? -2.820 -2.816 -10.434 1.00 95.44 119 THR A CA 1
ATOM 905 C C . THR A 1 119 ? -1.558 -2.853 -9.576 1.00 95.44 119 THR A C 1
ATOM 907 O O . THR A 1 119 ? -1.119 -3.932 -9.177 1.00 95.44 119 THR A O 1
ATOM 910 N N . ALA A 1 120 ? -1.029 -1.688 -9.198 1.00 95.69 120 ALA A N 1
ATOM 911 C CA . ALA A 1 120 ? 0.108 -1.580 -8.290 1.00 95.69 120 ALA A CA 1
ATOM 912 C C . ALA A 1 120 ? -0.174 -2.212 -6.912 1.00 95.69 120 ALA A C 1
ATOM 914 O O . ALA A 1 120 ? 0.676 -2.916 -6.361 1.00 95.69 120 ALA A O 1
ATOM 915 N N . LEU A 1 121 ? -1.383 -2.024 -6.363 1.00 96.62 121 LEU A N 1
ATOM 916 C CA . LEU A 1 121 ? -1.803 -2.664 -5.111 1.00 96.62 121 LEU A CA 1
ATOM 917 C C . LEU A 1 121 ? -1.862 -4.188 -5.232 1.00 96.62 121 LEU A C 1
ATOM 919 O O . LEU A 1 121 ? -1.361 -4.886 -4.349 1.00 96.62 121 LEU A O 1
ATOM 923 N N . ARG A 1 122 ? -2.440 -4.713 -6.321 1.00 96.12 122 ARG A N 1
ATOM 924 C CA . ARG A 1 122 ? -2.476 -6.162 -6.577 1.00 96.12 122 ARG A CA 1
ATOM 925 C C . ARG A 1 122 ? -1.073 -6.746 -6.655 1.00 96.12 122 ARG A C 1
ATOM 927 O O . ARG A 1 122 ? -0.821 -7.766 -6.023 1.00 96.12 122 ARG A O 1
ATOM 934 N N . LEU A 1 123 ? -0.160 -6.076 -7.357 1.00 95.25 123 LEU A N 1
ATOM 935 C CA . LEU A 1 123 ? 1.233 -6.501 -7.438 1.00 95.25 123 LEU A CA 1
ATOM 936 C C . LEU A 1 123 ? 1.898 -6.529 -6.058 1.00 95.25 123 LEU A C 1
ATOM 938 O O . LEU A 1 123 ? 2.558 -7.505 -5.713 1.00 95.25 123 LEU A O 1
ATOM 942 N N . LEU A 1 124 ? 1.712 -5.483 -5.248 1.00 96.38 124 LEU A N 1
ATOM 943 C CA . LEU A 1 124 ? 2.280 -5.431 -3.903 1.00 96.38 124 LEU A CA 1
ATOM 944 C C . LEU A 1 124 ? 1.766 -6.579 -3.026 1.00 96.38 124 LEU A C 1
ATOM 946 O O . LEU A 1 124 ? 2.555 -7.211 -2.322 1.00 96.38 124 LEU A O 1
ATOM 950 N N . VAL A 1 125 ? 0.459 -6.853 -3.068 1.00 97.06 125 VAL A N 1
ATOM 951 C CA . VAL A 1 125 ? -0.147 -7.955 -2.312 1.00 97.06 125 VAL A CA 1
ATOM 952 C C . VAL A 1 125 ? 0.375 -9.300 -2.810 1.00 97.06 125 VAL A C 1
ATOM 954 O O . VAL A 1 125 ? 0.842 -10.078 -1.986 1.00 97.06 125 VAL A O 1
ATOM 957 N N . ALA A 1 126 ? 0.387 -9.548 -4.121 1.00 96.44 126 ALA A N 1
ATOM 958 C CA . ALA A 1 126 ? 0.921 -10.782 -4.703 1.00 96.44 126 ALA A CA 1
ATOM 959 C C . ALA A 1 126 ? 2.402 -10.983 -4.343 1.00 96.44 126 ALA A C 1
ATOM 961 O O . ALA A 1 126 ? 2.806 -12.044 -3.880 1.00 96.44 126 ALA A O 1
ATOM 962 N N . TYR A 1 127 ? 3.223 -9.936 -4.436 1.00 95.44 127 TYR A N 1
ATOM 963 C CA . TYR A 1 127 ? 4.625 -10.010 -4.034 1.00 95.44 127 TYR A CA 1
ATOM 964 C C . TYR A 1 127 ? 4.780 -10.342 -2.542 1.00 95.44 127 TYR A C 1
ATOM 966 O O . TYR A 1 127 ? 5.581 -11.190 -2.153 1.00 95.44 127 TYR A O 1
ATOM 974 N N . LYS A 1 128 ? 4.005 -9.699 -1.667 1.00 95.06 128 LYS A N 1
ATOM 975 C CA . LYS A 1 128 ? 4.075 -9.962 -0.225 1.00 95.06 128 LYS A CA 1
ATOM 976 C C . LYS A 1 128 ? 3.558 -11.352 0.134 1.00 95.06 128 LYS A C 1
ATOM 978 O O . LYS A 1 128 ? 4.212 -12.062 0.896 1.00 95.06 128 LYS A O 1
ATOM 983 N N . CYS A 1 129 ? 2.412 -11.741 -0.396 1.00 95.88 129 CYS A N 1
ATOM 984 C CA . CYS A 1 129 ? 1.769 -12.994 -0.041 1.00 95.88 129 CYS A CA 1
ATOM 985 C C . CYS A 1 129 ? 2.420 -14.189 -0.734 1.00 95.88 129 CYS A C 1
ATOM 987 O O . CYS A 1 129 ? 2.835 -15.123 -0.052 1.00 95.88 129 CYS A O 1
ATOM 989 N N . ASP A 1 130 ? 2.612 -14.123 -2.047 1.00 95.44 130 ASP A N 1
ATOM 990 C CA . ASP A 1 130 ? 3.074 -15.267 -2.831 1.00 95.44 130 ASP A CA 1
ATOM 991 C C . ASP A 1 130 ? 4.597 -15.403 -2.774 1.00 95.44 130 ASP A C 1
ATOM 993 O O . ASP A 1 130 ? 5.113 -16.498 -2.565 1.00 95.44 130 ASP A O 1
ATOM 997 N N . HIS A 1 131 ? 5.344 -14.298 -2.919 1.00 93.69 131 HIS A N 1
ATOM 998 C CA . HIS A 1 131 ? 6.814 -14.371 -2.945 1.00 93.69 131 HIS A CA 1
ATOM 999 C C . HIS A 1 131 ? 7.444 -14.347 -1.548 1.00 93.69 131 HIS A C 1
ATOM 1001 O O . HIS A 1 131 ? 8.469 -14.992 -1.334 1.00 93.69 131 HIS A O 1
ATOM 1007 N N . GLN A 1 132 ? 6.869 -13.609 -0.590 1.00 94.69 132 GLN A N 1
ATOM 1008 C CA . GLN A 1 132 ? 7.393 -13.556 0.786 1.00 94.69 132 GLN A CA 1
ATOM 1009 C C . GLN A 1 132 ? 6.665 -14.504 1.750 1.00 94.69 132 GLN A C 1
ATOM 1011 O O . GLN A 1 132 ? 7.023 -14.548 2.926 1.00 94.69 132 GLN A O 1
ATOM 1016 N N . GLY A 1 133 ? 5.658 -15.250 1.281 1.00 95.62 133 GLY A N 1
ATOM 1017 C CA . GLY A 1 133 ? 4.889 -16.187 2.105 1.00 95.62 133 GLY A CA 1
ATOM 1018 C C . GLY A 1 133 ? 4.065 -15.507 3.202 1.00 95.62 133 GLY A C 1
ATOM 1019 O O . GLY A 1 133 ? 3.780 -16.123 4.230 1.00 95.62 133 GLY A O 1
ATOM 1020 N N . CYS A 1 134 ? 3.733 -14.221 3.048 1.00 95.00 134 CYS A N 1
ATOM 1021 C CA . CYS A 1 134 ? 2.935 -13.506 4.039 1.00 95.00 134 CYS A CA 1
ATOM 1022 C C . CYS A 1 134 ? 1.456 -13.917 3.953 1.00 95.00 134 CYS A C 1
ATOM 1024 O O . CYS A 1 134 ? 0.895 -14.088 2.876 1.00 95.00 134 CYS A O 1
ATOM 1026 N N . GLY A 1 135 ? 0.794 -14.050 5.101 1.00 94.81 135 GLY A N 1
ATOM 1027 C CA . GLY A 1 135 ? -0.603 -14.480 5.149 1.00 94.81 135 GLY A CA 1
ATOM 1028 C C . GLY A 1 135 ? -1.621 -13.371 4.862 1.00 94.81 135 GLY A C 1
ATOM 1029 O O . GLY A 1 135 ? -1.290 -12.206 4.634 1.00 94.81 135 GLY A O 1
ATOM 1030 N N . PHE A 1 136 ? -2.896 -13.742 4.981 1.00 95.00 136 PHE A N 1
ATOM 1031 C CA . PHE A 1 136 ? -4.057 -12.860 4.818 1.00 95.00 136 PHE A CA 1
ATOM 1032 C C . PHE A 1 136 ? -4.003 -11.591 5.689 1.00 95.00 136 PHE A C 1
ATOM 1034 O O . PHE A 1 136 ? -4.375 -10.510 5.239 1.00 95.00 136 PHE A O 1
ATOM 1041 N N . SER A 1 137 ? -3.472 -11.689 6.913 1.00 94.06 137 SER A N 1
ATOM 1042 C CA . SER A 1 137 ? -3.330 -10.536 7.813 1.00 94.06 137 SER A CA 1
ATOM 1043 C C . SER A 1 137 ? -2.450 -9.427 7.228 1.00 94.06 137 SER A C 1
ATOM 1045 O O . SER A 1 137 ? -2.702 -8.246 7.462 1.00 94.06 137 SER A O 1
ATOM 1047 N N . THR A 1 138 ? -1.437 -9.782 6.435 1.00 95.25 138 THR A N 1
ATOM 1048 C CA . THR A 1 138 ? -0.596 -8.812 5.731 1.00 95.25 138 THR A CA 1
ATOM 1049 C C . THR A 1 138 ? -1.351 -8.162 4.578 1.00 95.25 138 THR A C 1
ATOM 1051 O O . THR A 1 138 ? -1.262 -6.946 4.430 1.00 95.25 138 THR A O 1
ATOM 1054 N N . ALA A 1 139 ? -2.124 -8.929 3.804 1.00 96.00 139 ALA A N 1
ATOM 1055 C CA . ALA A 1 139 ? -2.940 -8.390 2.716 1.00 96.00 139 ALA A CA 1
ATOM 1056 C C . ALA A 1 139 ? -3.967 -7.363 3.227 1.00 96.00 139 ALA A C 1
ATOM 1058 O O . ALA A 1 139 ? -4.037 -6.247 2.710 1.00 96.00 139 ALA A O 1
ATOM 1059 N N . GLU A 1 140 ? -4.690 -7.687 4.302 1.00 95.88 140 GLU A N 1
ATOM 1060 C CA . GLU A 1 140 ? -5.634 -6.760 4.944 1.00 95.88 140 GLU A CA 1
ATOM 1061 C C . GLU A 1 140 ? -4.932 -5.537 5.547 1.00 95.88 140 GLU A C 1
ATOM 1063 O O . GLU A 1 140 ? -5.435 -4.414 5.447 1.00 95.88 140 GLU A O 1
ATOM 1068 N N . GLY A 1 141 ? -3.740 -5.730 6.122 1.00 94.38 141 GLY A N 1
ATOM 1069 C CA . GLY A 1 141 ? -2.908 -4.641 6.628 1.00 94.38 141 GLY A CA 1
ATOM 1070 C C . GLY A 1 141 ? -2.471 -3.673 5.528 1.00 94.38 141 GLY A C 1
ATOM 1071 O O . GLY A 1 141 ? -2.529 -2.462 5.729 1.00 94.38 141 GLY A O 1
ATOM 1072 N N . ILE A 1 142 ? -2.091 -4.187 4.354 1.00 95.94 142 ILE A N 1
ATOM 1073 C CA . ILE A 1 142 ? -1.763 -3.378 3.173 1.00 95.94 142 ILE A CA 1
ATOM 1074 C C . ILE A 1 142 ? -3.006 -2.628 2.694 1.00 95.94 142 ILE A C 1
ATOM 1076 O O . ILE A 1 142 ? -2.949 -1.412 2.533 1.00 95.94 142 ILE A O 1
ATOM 1080 N N . ARG A 1 143 ? -4.141 -3.319 2.522 1.00 95.06 143 ARG A N 1
ATOM 1081 C CA . ARG A 1 143 ? -5.393 -2.695 2.067 1.00 95.06 143 ARG A CA 1
ATOM 1082 C C . ARG A 1 143 ? -5.817 -1.549 2.986 1.00 95.06 143 ARG A C 1
ATOM 1084 O O . ARG A 1 143 ? -6.110 -0.458 2.510 1.00 95.06 143 ARG A O 1
ATOM 1091 N N . SER A 1 144 ? -5.791 -1.784 4.297 1.00 93.31 144 SER A N 1
ATOM 1092 C CA . SER A 1 144 ? -6.149 -0.782 5.307 1.00 93.31 144 SER A CA 1
ATOM 1093 C C . SER A 1 144 ? -5.169 0.390 5.327 1.00 93.31 144 SER A C 1
ATOM 1095 O O . SER A 1 144 ? -5.591 1.538 5.411 1.00 93.31 144 SER A O 1
ATOM 1097 N N . ALA A 1 145 ? -3.867 0.118 5.195 1.00 93.94 145 ALA A N 1
ATOM 1098 C CA . ALA A 1 145 ? -2.841 1.155 5.155 1.00 93.94 145 ALA A CA 1
ATOM 1099 C C . ALA A 1 145 ? -2.986 2.086 3.947 1.00 93.94 145 ALA A C 1
ATOM 1101 O O . ALA A 1 145 ? -2.823 3.294 4.089 1.00 93.94 145 ALA A O 1
ATOM 1102 N N . PHE A 1 146 ? -3.278 1.534 2.768 1.00 94.19 146 PHE A N 1
ATOM 1103 C CA . PHE A 1 146 ? -3.457 2.338 1.561 1.00 94.19 146 PHE A CA 1
ATOM 1104 C C . PHE A 1 146 ? -4.797 3.070 1.538 1.00 94.19 146 PHE A C 1
ATOM 1106 O O . PHE A 1 146 ? -4.838 4.201 1.070 1.00 94.19 146 PHE A O 1
ATOM 1113 N N . LYS A 1 147 ? -5.856 2.490 2.115 1.00 91.81 147 LYS A N 1
ATOM 1114 C CA . LYS A 1 147 ? -7.113 3.207 2.350 1.00 91.81 147 LYS A CA 1
ATOM 1115 C C . LYS A 1 147 ? -6.894 4.452 3.226 1.00 91.81 147 LYS A C 1
ATOM 1117 O O . LYS A 1 147 ? -7.183 5.549 2.770 1.00 91.81 147 LYS A O 1
ATOM 1122 N N . ASP A 1 148 ? -6.280 4.298 4.406 1.00 89.31 148 ASP A N 1
ATOM 1123 C CA . ASP A 1 148 ? -5.929 5.423 5.301 1.00 89.31 148 ASP A CA 1
ATOM 1124 C C . ASP A 1 148 ? -5.035 6.464 4.612 1.00 89.31 148 ASP A C 1
ATOM 1126 O O . ASP A 1 148 ? -5.155 7.663 4.847 1.00 89.31 148 ASP A O 1
ATOM 1130 N N . TYR A 1 149 ? -4.095 6.005 3.786 1.00 90.44 149 TYR A N 1
ATOM 1131 C CA . TYR A 1 149 ? -3.176 6.881 3.069 1.00 90.44 149 TYR A CA 1
ATOM 1132 C C . TYR A 1 149 ? -3.891 7.749 2.029 1.00 90.44 149 TYR A C 1
ATOM 1134 O O . TYR A 1 149 ? -3.600 8.940 1.964 1.00 90.44 149 TYR A O 1
ATOM 1142 N N . PHE A 1 150 ? -4.810 7.179 1.246 1.00 89.75 150 PHE A N 1
ATOM 1143 C CA . PHE A 1 150 ? -5.537 7.925 0.218 1.00 89.75 150 PHE A CA 1
ATOM 1144 C C . PHE A 1 150 ? -6.628 8.825 0.799 1.00 89.75 150 PHE A C 1
ATOM 1146 O O . PHE A 1 150 ? -6.724 9.967 0.367 1.00 89.75 150 PHE A O 1
ATOM 1153 N N . GLU A 1 151 ? -7.347 8.384 1.838 1.00 88.62 151 GLU A N 1
ATOM 1154 C CA . GLU A 1 151 ? -8.324 9.231 2.549 1.00 88.62 151 GLU A CA 1
ATOM 1155 C C . GLU A 1 151 ? -7.668 10.531 3.049 1.00 88.62 151 GLU A C 1
ATOM 1157 O O . GLU A 1 151 ? -8.184 11.623 2.843 1.00 88.62 151 GLU A O 1
ATOM 1162 N N . ARG A 1 152 ? -6.451 10.446 3.604 1.00 82.94 152 ARG A N 1
ATOM 1163 C CA . ARG A 1 152 ? -5.701 11.636 4.048 1.00 82.94 152 ARG A CA 1
ATOM 1164 C C . ARG A 1 152 ? -5.177 12.515 2.916 1.00 82.94 152 ARG A C 1
ATOM 1166 O O . ARG A 1 152 ? -4.786 13.647 3.180 1.00 82.94 152 ARG A O 1
ATOM 1173 N N . TYR A 1 153 ? -5.052 11.981 1.705 1.00 74.44 153 TYR A N 1
ATOM 1174 C CA . TYR A 1 153 ? -4.618 12.747 0.536 1.00 74.44 153 TYR A CA 1
ATOM 1175 C C . TYR A 1 153 ? -5.779 13.557 -0.053 1.00 74.44 153 TYR A C 1
ATOM 1177 O O . TYR A 1 153 ? -5.564 14.692 -0.480 1.00 74.44 153 TYR A O 1
ATOM 1185 N N . GLU A 1 154 ? -6.992 13.000 -0.036 1.00 65.12 154 GLU A N 1
ATOM 1186 C CA . GLU A 1 154 ? -8.216 13.694 -0.452 1.00 65.12 154 GLU A CA 1
ATOM 1187 C C . GLU A 1 154 ? -8.521 14.870 0.489 1.00 65.12 154 GLU A C 1
ATOM 1189 O O . GLU A 1 154 ? -8.665 15.994 0.016 1.00 65.12 154 GLU A O 1
ATOM 1194 N N . ASP A 1 155 ? -8.424 14.667 1.809 1.00 61.84 155 ASP A N 1
ATOM 1195 C CA . ASP A 1 155 ? -8.640 15.723 2.818 1.00 61.84 155 ASP A CA 1
ATOM 1196 C C . ASP A 1 155 ? -7.725 16.961 2.655 1.00 61.84 155 ASP A C 1
ATOM 1198 O O . ASP A 1 155 ? -8.046 18.047 3.137 1.00 61.84 155 ASP A O 1
ATOM 1202 N N . VAL A 1 156 ? -6.555 16.808 2.023 1.00 58.25 156 VAL A N 1
ATOM 1203 C CA . VAL A 1 156 ? -5.582 17.897 1.802 1.00 58.25 156 VAL A CA 1
ATOM 1204 C C . VAL A 1 156 ? -5.786 18.586 0.449 1.00 58.25 156 VAL A C 1
ATOM 1206 O O . VAL A 1 156 ? -5.324 19.708 0.273 1.00 58.25 156 VAL A O 1
ATOM 1209 N N . SER A 1 157 ? -6.458 17.934 -0.501 1.00 59.06 157 SER A N 1
ATOM 1210 C CA . SER A 1 157 ? -6.645 18.450 -1.865 1.00 59.06 157 SER A CA 1
ATOM 1211 C C . SER A 1 157 ? -7.887 19.344 -2.008 1.00 59.06 157 SER A C 1
ATOM 1213 O O . SER A 1 157 ? -7.984 20.080 -2.986 1.00 59.06 157 SER A O 1
ATOM 1215 N N . ASP A 1 158 ? -8.796 19.305 -1.028 1.00 54.75 158 ASP A N 1
ATOM 1216 C CA . ASP A 1 158 ? -10.015 20.128 -0.953 1.00 54.75 158 ASP A CA 1
ATOM 1217 C C . ASP A 1 158 ? -9.839 21.438 -0.145 1.00 54.75 158 ASP A C 1
ATOM 1219 O O . ASP A 1 158 ? -10.814 22.154 0.107 1.00 54.75 158 ASP A O 1
ATOM 1223 N N . LEU A 1 159 ? -8.606 21.758 0.273 1.00 47.81 159 LEU A N 1
ATOM 1224 C CA . LEU A 1 159 ? -8.219 22.995 0.973 1.00 47.81 159 LEU A CA 1
ATOM 1225 C C . LEU A 1 159 ? -7.482 23.965 0.042 1.00 47.81 159 LEU A C 1
ATOM 1227 O O . LEU A 1 159 ? -7.752 25.184 0.158 1.00 47.81 159 LEU A O 1
#

Sequence (159 aa):
MARRPKAAKKAAATTTASEKLKVTSDHPATPVVETVEPAPAPTAAQLLSQSQQTTDAWYKAVRTKKGYANYVKSGKKLLQEWNAKQRTDEVDEGASEEEATERTELGEAFNVVSDKTPTALRLLVAYKCDHQGCGFSTAEGIRSAFKDYFERYEDVSDL

Organism: NCBI:txid117069

pLDDT: mean 78.08, std 16.62, range [40.81, 97.06]

Foldseek 3Di:
DDDDDDDDDDDDDDDDDDDDPDDDDDDDDDDDPPPDPDDDDDDPVRVVVVVVVVVVCVCPPPVLLVLLVVLLVVLLVVLVVVLVVCVVVCVVDDDDPVVNVVSVCLSCCLVDPDPNVVVSLVVSLCCCCVVVVDDPVVNVSSVSSSVVVVVVVVVVVVD

Secondary structure (DSSP, 8-state):
--PPPPPP---------------------------PPPPPPPPHHHHHHHHHHHHHHHHH-HHHHHHHHHHHHHHHHHHHHHHHHHHHHGGGS---HHHHHHHHHHHHTTTS--TTHHHHHHHHHHIIIIIT---HHHHHHHHHHHHHHHHHHHHHHT-

Radius of gyration: 26.68 Å; chains: 1; bounding box: 70×48×82 Å